Protein AF-A0A2V7J6X2-F1 (afdb_monomer_lite)

Radius of gyration: 11.52 Å; chains: 1; bounding box: 26×15×30 Å

Secondary structure (DSSP, 8-state):
------B-TTT-PBPTT--B-TTT--B--TT-SB-TTT--B----

Sequence (45 aa):
SNRDVRFCPHCGQPQEGDLKCPACGSPVDVGWAYCLACGKPTGFE

Foldseek 3Di:
DPPPCQADPVPRHGPFFPQAQPVPRHTDGQPDQADPVPRHGRPND

pLDDT: mean 75.89, std 14.25, range [45.28, 94.5]

Structure (mmCIF, N/CA/C/O backbone):
data_AF-A0A2V7J6X2-F1
#
_entry.id   AF-A0A2V7J6X2-F1
#
loop_
_atom_site.group_PDB
_atom_site.id
_atom_site.type_symbol
_atom_site.label_atom_id
_atom_site.label_alt_id
_atom_site.label_comp_id
_atom_site.label_asym_id
_atom_site.label_entity_id
_atom_site.label_seq_id
_atom_site.pdbx_PDB_ins_code
_atom_site.Cartn_x
_atom_site.Cartn_y
_atom_site.Cartn_z
_atom_site.occupancy
_atom_site.B_iso_or_equiv
_atom_site.auth_seq_id
_atom_site.auth_comp_id
_atom_site.auth_asym_id
_atom_site.auth_atom_id
_atom_site.pdbx_PDB_model_num
ATOM 1 N N . SER A 1 1 ? -18.854 1.471 20.879 1.00 45.28 1 SER A N 1
ATOM 2 C CA . SER A 1 1 ? -18.058 1.843 19.694 1.00 45.28 1 SER A CA 1
ATOM 3 C C . SER A 1 1 ? -16.777 1.040 19.665 1.00 45.28 1 SER A C 1
ATOM 5 O O . SER A 1 1 ? -15.811 1.432 20.302 1.00 45.28 1 SER A O 1
ATOM 7 N N . ASN A 1 2 ? -16.793 -0.109 18.992 1.00 46.00 2 ASN A N 1
ATOM 8 C CA . ASN A 1 2 ? -15.619 -0.960 18.834 1.00 46.00 2 ASN A CA 1
ATOM 9 C C . ASN A 1 2 ? -14.815 -0.413 17.646 1.00 46.00 2 ASN A C 1
ATOM 11 O O . ASN A 1 2 ? -15.138 -0.688 16.494 1.00 46.00 2 ASN A O 1
ATOM 15 N N . ARG A 1 3 ? -13.883 0.509 17.908 1.00 58.47 3 AR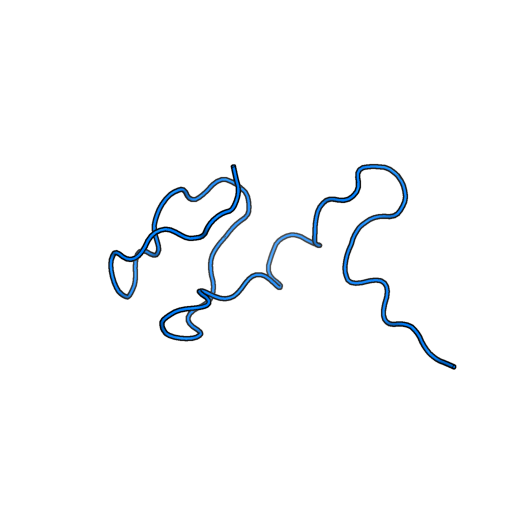G A N 1
ATOM 16 C CA . ARG A 1 3 ? -12.909 0.899 16.888 1.00 58.47 3 ARG A CA 1
ATOM 17 C C . ARG A 1 3 ? -11.870 -0.208 16.896 1.00 58.47 3 ARG A C 1
ATOM 19 O O . ARG A 1 3 ? -11.004 -0.195 17.760 1.00 58.47 3 ARG A O 1
ATOM 26 N N . ASP A 1 4 ? -12.004 -1.163 15.981 1.00 55.00 4 ASP A N 1
ATOM 27 C CA . ASP A 1 4 ? -10.935 -2.092 15.626 1.00 55.00 4 ASP A CA 1
ATOM 28 C C . ASP A 1 4 ? -9.708 -1.259 15.256 1.00 55.00 4 ASP A C 1
ATOM 30 O O . ASP A 1 4 ? -9.601 -0.692 14.165 1.00 55.00 4 ASP A O 1
ATOM 34 N N . VAL A 1 5 ? -8.814 -1.099 16.225 1.00 53.66 5 VAL A N 1
ATOM 35 C CA . VAL A 1 5 ? -7.537 -0.432 16.042 1.00 53.66 5 VAL A CA 1
ATOM 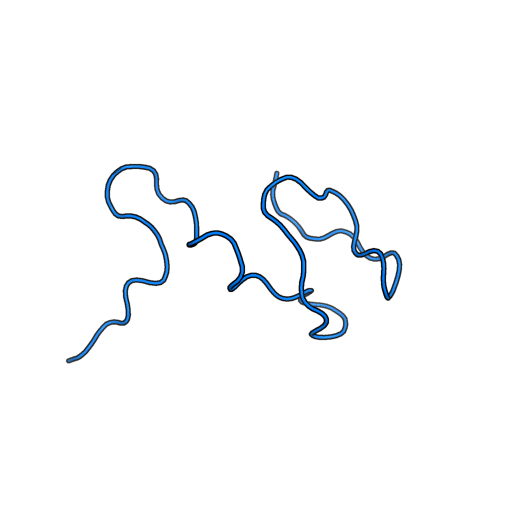36 C C . VAL A 1 5 ? -6.682 -1.399 15.223 1.00 53.66 5 VAL A C 1
ATOM 38 O O . VAL A 1 5 ? -5.947 -2.220 15.757 1.00 53.66 5 VAL A O 1
ATOM 41 N N . ARG A 1 6 ? -6.833 -1.335 13.893 1.00 61.97 6 ARG A N 1
ATOM 42 C CA . ARG A 1 6 ? -6.058 -2.131 12.919 1.00 61.97 6 ARG A CA 1
ATOM 43 C C . ARG A 1 6 ? -4.585 -1.725 12.845 1.00 61.97 6 ARG A C 1
ATOM 45 O O . ARG A 1 6 ? -3.824 -2.341 12.111 1.00 61.97 6 ARG A O 1
ATOM 52 N N . PHE A 1 7 ? -4.202 -0.693 13.591 1.00 65.06 7 PHE A N 1
ATOM 53 C CA . PHE A 1 7 ? -2.889 -0.065 13.575 1.00 65.06 7 PHE A CA 1
ATOM 54 C C . PHE A 1 7 ? -2.346 -0.001 14.996 1.00 65.06 7 PHE A C 1
ATOM 56 O O . PHE A 1 7 ? -3.029 0.484 15.889 1.00 65.06 7 PHE A O 1
ATOM 63 N N . CYS A 1 8 ? -1.127 -0.470 15.227 1.00 63.75 8 CYS A N 1
ATOM 64 C CA . CYS A 1 8 ? -0.506 -0.451 16.541 1.00 63.75 8 CYS A CA 1
ATOM 65 C C . CYS A 1 8 ? -0.419 1.000 17.064 1.00 63.75 8 CYS A C 1
ATOM 67 O O . CYS A 1 8 ? 0.221 1.833 16.423 1.00 63.75 8 CYS A O 1
ATOM 69 N N . PRO A 1 9 ? -1.012 1.344 18.224 1.00 66.69 9 PRO A N 1
ATOM 70 C CA . PRO A 1 9 ? -1.056 2.725 18.723 1.00 66.69 9 PRO A CA 1
ATOM 71 C C . PRO A 1 9 ? 0.315 3.267 19.156 1.00 66.69 9 PRO A C 1
ATOM 73 O O . PRO A 1 9 ? 0.439 4.451 19.452 1.00 66.69 9 PRO A O 1
ATOM 76 N N . HIS A 1 10 ? 1.337 2.409 19.200 1.00 64.94 10 HIS A N 1
ATOM 77 C CA . HIS A 1 10 ? 2.701 2.762 19.585 1.00 64.94 10 HIS A CA 1
ATOM 78 C C . HIS A 1 10 ? 3.583 3.189 18.399 1.00 64.94 10 HIS A C 1
ATOM 80 O O . HIS A 1 10 ? 4.503 3.979 18.588 1.00 64.94 10 HIS A O 1
ATOM 86 N N . CYS A 1 11 ? 3.318 2.681 17.189 1.00 71.62 11 CYS A N 1
ATOM 87 C CA . CYS A 1 11 ? 4.112 2.974 15.986 1.00 71.62 11 CYS A CA 1
ATOM 88 C C . CYS A 1 11 ? 3.278 3.397 14.764 1.00 71.62 11 CYS A C 1
ATOM 90 O O . CYS A 1 11 ? 3.839 3.867 13.781 1.00 71.62 11 CYS A O 1
ATOM 92 N N . GLY A 1 12 ? 1.952 3.245 14.800 1.00 69.81 12 GLY A N 1
ATOM 93 C CA . GLY A 1 12 ? 1.046 3.542 13.687 1.00 69.81 12 GLY A CA 1
ATOM 94 C C . GLY A 1 12 ? 1.014 2.477 12.585 1.00 69.81 12 GLY A C 1
ATOM 95 O O . GLY A 1 12 ? 0.205 2.593 11.667 1.00 69.81 12 GLY A O 1
ATOM 96 N N . GLN A 1 13 ? 1.844 1.430 12.665 1.00 67.50 13 GLN A N 1
ATOM 97 C CA . GLN A 1 13 ? 1.871 0.380 11.647 1.00 67.50 13 GLN A CA 1
ATOM 98 C C . GLN A 1 13 ? 0.700 -0.601 11.792 1.00 67.50 13 GLN A C 1
ATOM 100 O O . GLN A 1 13 ? 0.322 -0.951 12.91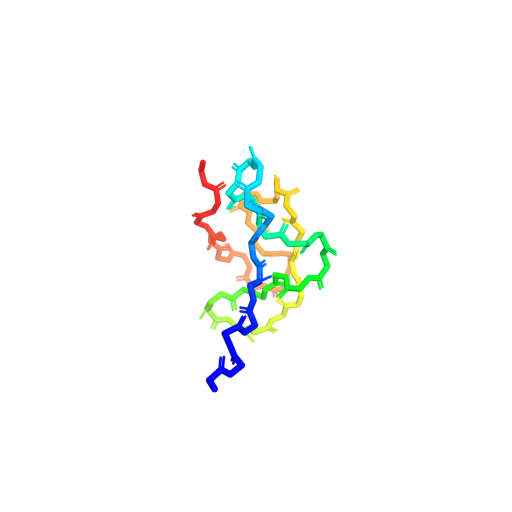4 1.00 67.50 13 GLN A O 1
ATOM 105 N N . PRO A 1 14 ? 0.118 -1.058 10.672 1.00 67.62 14 PRO A N 1
ATOM 106 C CA . PRO A 1 14 ? -0.886 -2.114 10.680 1.00 67.62 14 PRO A CA 1
ATOM 107 C C . PRO A 1 14 ? -0.292 -3.433 11.191 1.00 67.62 14 PRO A C 1
ATOM 109 O O . PRO A 1 14 ? 0.903 -3.669 11.024 1.00 67.62 14 PRO A O 1
ATOM 112 N N . GLN A 1 15 ? -1.114 -4.287 11.813 1.00 63.88 15 GLN A N 1
ATOM 113 C CA . GLN A 1 15 ? -0.672 -5.641 12.181 1.00 63.88 15 GLN A CA 1
ATOM 114 C C . GLN A 1 15 ? -0.208 -6.407 10.930 1.00 63.88 15 GLN A C 1
ATOM 116 O O . GLN A 1 15 ? -0.901 -6.423 9.907 1.00 63.88 15 GLN A O 1
ATOM 121 N N . GLU A 1 16 ? 0.971 -7.023 11.026 1.00 56.56 16 GLU A N 1
ATOM 122 C CA . GLU A 1 16 ? 1.557 -7.869 9.984 1.00 56.56 16 GLU A CA 1
ATOM 123 C C . GLU A 1 16 ? 0.568 -8.995 9.630 1.00 56.56 16 GLU A C 1
ATOM 125 O O . GLU A 1 16 ? 0.083 -9.712 10.506 1.00 56.56 16 GLU A O 1
ATOM 130 N N . GLY A 1 17 ? 0.211 -9.111 8.346 1.00 60.38 17 GLY A N 1
ATOM 131 C CA . GLY A 1 17 ? -0.717 -10.132 7.839 1.00 60.38 17 GLY A CA 1
ATOM 132 C C . GLY A 1 17 ? -2.16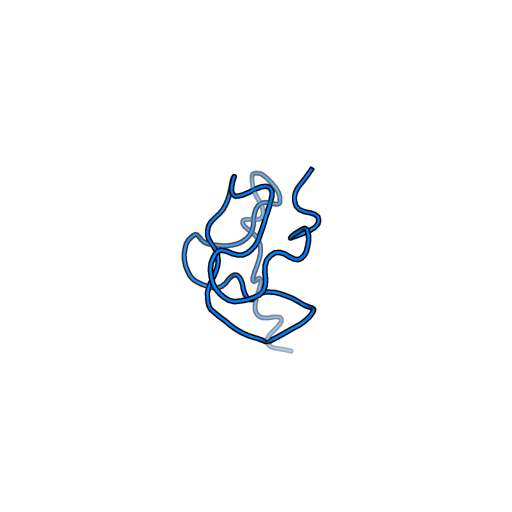2 -9.690 7.556 1.00 60.38 17 GLY A C 1
ATOM 133 O O . GLY A 1 17 ? -2.878 -10.423 6.873 1.00 60.38 17 GLY A O 1
ATOM 134 N N . ASP A 1 18 ? -2.599 -8.497 7.978 1.00 70.50 18 ASP A N 1
ATOM 135 C CA . ASP A 1 18 ? -3.943 -7.967 7.644 1.00 70.50 18 ASP A CA 1
ATOM 136 C C . ASP A 1 18 ? -3.960 -7.061 6.399 1.00 70.50 18 ASP A C 1
ATOM 138 O O . ASP A 1 18 ? -5.009 -6.589 5.943 1.00 70.50 18 ASP A O 1
ATOM 142 N N . LEU A 1 19 ? -2.787 -6.801 5.823 1.00 79.06 19 LEU A N 1
ATOM 143 C CA . LEU A 1 19 ? -2.658 -5.922 4.676 1.00 79.06 19 LEU A CA 1
ATOM 144 C C . LEU A 1 19 ? -3.137 -6.607 3.397 1.00 79.06 19 LEU A C 1
ATOM 146 O O . LEU A 1 19 ? -2.760 -7.728 3.054 1.00 79.06 19 LEU A O 1
ATOM 150 N N . LYS A 1 20 ? -3.976 -5.890 2.652 1.00 85.94 20 LYS A N 1
ATOM 151 C CA . LYS A 1 20 ? -4.491 -6.329 1.356 1.00 85.94 20 LYS A CA 1
ATOM 152 C C . LYS A 1 20 ? -4.153 -5.303 0.300 1.00 85.94 20 LYS A C 1
ATOM 154 O O . LYS A 1 20 ? -4.249 -4.101 0.535 1.00 85.94 20 LYS A O 1
ATOM 159 N N . CYS A 1 21 ? -3.793 -5.786 -0.882 1.00 88.56 21 CYS A N 1
ATOM 160 C CA . CYS A 1 21 ? -3.555 -4.929 -2.026 1.00 88.56 21 CYS A CA 1
ATOM 161 C C . CYS A 1 21 ? -4.828 -4.118 -2.326 1.00 88.56 21 CYS A C 1
ATOM 163 O O . CYS A 1 21 ? -5.870 -4.723 -2.590 1.00 88.56 21 CYS A O 1
ATOM 165 N N . PRO A 1 22 ? -4.769 -2.777 -2.364 1.00 84.25 22 PRO A N 1
ATOM 166 C CA . PRO A 1 22 ? -5.945 -1.957 -2.655 1.00 84.25 22 PRO A CA 1
ATOM 167 C C . PRO A 1 22 ? -6.449 -2.133 -4.096 1.00 84.25 22 PRO A C 1
ATOM 169 O O . PRO A 1 22 ? -7.596 -1.814 -4.387 1.00 84.25 22 PRO A O 1
ATOM 172 N N . ALA A 1 23 ? -5.613 -2.658 -4.999 1.00 90.00 23 ALA A N 1
ATOM 173 C CA . ALA A 1 23 ? -5.978 -2.871 -6.396 1.00 90.00 23 ALA A CA 1
ATOM 174 C C . ALA A 1 23 ? -6.689 -4.210 -6.655 1.00 90.00 23 ALA A C 1
ATOM 176 O O . ALA A 1 23 ? -7.549 -4.272 -7.528 1.00 90.00 23 ALA A O 1
ATOM 177 N N . CYS A 1 24 ? -6.322 -5.287 -5.949 1.00 93.31 24 CYS A N 1
ATOM 178 C CA . CYS A 1 24 ? -6.855 -6.632 -6.222 1.00 93.31 24 CYS A CA 1
ATOM 179 C C . CYS A 1 24 ? -7.336 -7.411 -4.988 1.00 93.31 24 CYS A C 1
ATOM 181 O O . CYS A 1 24 ? -7.900 -8.490 -5.138 1.00 93.31 24 CYS A O 1
ATOM 183 N N . GLY A 1 25 ? -7.097 -6.916 -3.772 1.00 88.75 25 GLY A N 1
ATOM 184 C CA . GLY A 1 25 ? -7.507 -7.560 -2.521 1.00 88.75 25 GLY A CA 1
ATOM 185 C C . GLY A 1 25 ? -6.657 -8.756 -2.078 1.00 88.75 25 GLY A C 1
ATOM 186 O O . GLY A 1 25 ? -6.956 -9.343 -1.039 1.00 88.75 25 GLY A O 1
ATOM 187 N N . SER A 1 26 ? -5.605 -9.116 -2.823 1.00 90.75 26 SER A N 1
ATOM 188 C CA . SER A 1 26 ? -4.669 -10.175 -2.414 1.00 90.75 26 SER A CA 1
ATOM 189 C C . SER A 1 26 ? -3.899 -9.783 -1.148 1.00 90.75 26 SER A C 1
ATOM 191 O O . SER A 1 26 ? -3.614 -8.594 -0.979 1.00 90.75 26 SER A O 1
ATOM 193 N N . PRO A 1 27 ? -3.543 -10.746 -0.281 1.00 87.94 27 PRO A N 1
ATOM 194 C CA . PRO A 1 27 ? -2.726 -10.472 0.895 1.00 87.94 27 PRO A CA 1
ATOM 195 C C . PRO A 1 27 ? -1.356 -9.931 0.474 1.00 87.94 27 PRO A C 1
ATOM 197 O O . PRO A 1 27 ? -0.767 -10.389 -0.509 1.00 87.94 27 PRO A O 1
ATOM 200 N N . VAL A 1 28 ? -0.876 -8.927 1.196 1.00 87.12 28 VAL A N 1
ATOM 201 C CA . VAL A 1 28 ? 0.445 -8.312 1.025 1.00 87.12 28 VAL A CA 1
ATOM 202 C C . VAL A 1 28 ? 1.068 -8.107 2.401 1.00 87.12 28 VAL A C 1
ATOM 204 O O . VAL A 1 28 ? 0.351 -8.099 3.398 1.00 87.12 28 VAL A O 1
ATOM 207 N N . ASP A 1 29 ? 2.387 -7.952 2.458 1.00 83.12 29 ASP A N 1
ATOM 208 C CA . ASP A 1 29 ? 3.111 -7.806 3.723 1.00 83.12 29 ASP A CA 1
ATOM 209 C C . ASP A 1 29 ? 3.650 -6.386 3.936 1.00 83.12 29 ASP A C 1
ATOM 211 O O . ASP A 1 29 ? 3.809 -5.608 2.985 1.00 83.12 29 ASP A O 1
ATOM 215 N N . VAL A 1 30 ? 3.940 -6.049 5.194 1.00 74.12 30 VAL A N 1
ATOM 216 C CA . VAL A 1 30 ? 4.558 -4.772 5.563 1.00 74.12 30 VAL A CA 1
ATOM 217 C C . VAL A 1 30 ? 5.975 -4.754 4.980 1.00 74.12 30 VAL A C 1
ATOM 219 O O . VAL A 1 30 ? 6.789 -5.632 5.244 1.00 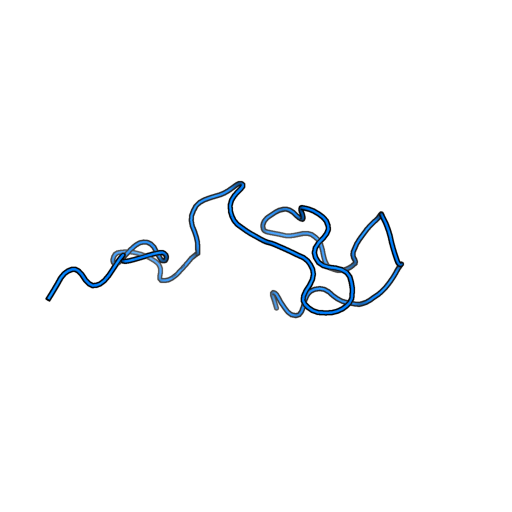74.12 30 VAL A O 1
ATOM 222 N N . GLY A 1 31 ? 6.270 -3.758 4.144 1.00 78.25 31 GLY A N 1
ATOM 223 C CA . GLY A 1 31 ? 7.562 -3.625 3.459 1.00 78.25 31 GLY A CA 1
ATOM 224 C C . GLY A 1 31 ? 7.580 -4.132 2.014 1.00 78.25 31 GLY A C 1
ATOM 225 O O . GLY A 1 31 ? 8.573 -3.948 1.311 1.00 78.25 31 GLY A O 1
ATOM 226 N N . TRP A 1 32 ? 6.490 -4.720 1.515 1.00 86.56 32 TRP A N 1
ATOM 227 C CA . TRP A 1 32 ? 6.371 -4.998 0.085 1.00 86.56 32 TRP A CA 1
ATOM 228 C C . TRP A 1 32 ? 6.051 -3.712 -0.666 1.00 86.56 32 TRP A C 1
ATOM 230 O O . TRP A 1 32 ? 4.973 -3.163 -0.478 1.00 86.56 32 TRP A O 1
ATOM 240 N N . ALA A 1 33 ? 6.930 -3.274 -1.571 1.00 87.88 33 ALA A N 1
ATOM 241 C CA . ALA A 1 33 ? 6.668 -2.115 -2.434 1.00 87.88 33 ALA A CA 1
ATOM 242 C C . ALA A 1 33 ? 5.587 -2.396 -3.501 1.00 87.88 33 ALA A C 1
ATOM 244 O O . ALA A 1 33 ? 4.848 -1.497 -3.905 1.00 87.88 33 ALA A O 1
ATOM 245 N N . TYR A 1 34 ? 5.464 -3.656 -3.940 1.00 91.06 34 TYR A N 1
ATOM 246 C CA . TYR A 1 34 ? 4.546 -4.085 -4.998 1.00 91.06 34 TYR A CA 1
ATOM 247 C C . TYR A 1 34 ? 3.833 -5.388 -4.629 1.00 91.06 34 TYR A C 1
ATOM 249 O O . TYR A 1 34 ? 4.394 -6.264 -3.972 1.00 91.06 34 TYR A O 1
ATOM 257 N N . CYS A 1 35 ? 2.590 -5.540 -5.081 1.00 92.31 35 CYS A N 1
ATOM 258 C CA . CYS A 1 35 ? 1.818 -6.761 -4.898 1.00 92.31 35 CYS A CA 1
ATOM 259 C C . CYS A 1 35 ? 2.315 -7.865 -5.840 1.00 92.31 35 CYS A C 1
ATOM 261 O O . CYS A 1 35 ? 2.273 -7.701 -7.057 1.00 92.31 35 CYS A O 1
ATOM 263 N N . LEU A 1 36 ? 2.688 -9.026 -5.296 1.00 90.94 36 LEU A N 1
ATOM 264 C CA . LEU A 1 36 ? 3.138 -10.172 -6.098 1.00 90.94 36 LEU A CA 1
ATOM 265 C C . LEU A 1 36 ? 2.022 -10.821 -6.936 1.00 90.94 36 LEU A C 1
ATOM 267 O O . LEU A 1 36 ? 2.315 -11.528 -7.894 1.00 90.94 36 LEU A O 1
ATOM 271 N N . ALA A 1 37 ? 0.750 -10.572 -6.607 1.00 93.00 37 ALA A N 1
ATOM 272 C CA . ALA A 1 37 ? -0.385 -11.128 -7.346 1.00 93.00 37 ALA A CA 1
ATOM 273 C C . ALA A 1 37 ? -0.775 -10.299 -8.583 1.00 93.00 37 ALA A C 1
ATOM 275 O O . ALA A 1 37 ? -1.207 -10.863 -9.584 1.00 93.00 37 ALA A O 1
ATOM 276 N N . CYS A 1 38 ? -0.661 -8.965 -8.527 1.00 94.50 38 CYS A N 1
ATOM 277 C CA . CYS A 1 38 ? -1.126 -8.077 -9.606 1.00 94.50 38 CYS A CA 1
ATOM 278 C C . CYS A 1 38 ? -0.092 -7.046 -10.093 1.00 94.50 38 CYS A C 1
ATOM 280 O O . CYS A 1 38 ? -0.366 -6.310 -11.040 1.00 94.50 38 CYS A O 1
ATOM 282 N N . GLY A 1 39 ? 1.069 -6.947 -9.441 1.00 92.38 39 GLY A N 1
ATOM 283 C CA . GLY A 1 39 ? 2.158 -6.030 -9.792 1.00 92.38 39 GLY A CA 1
ATOM 284 C C . GLY A 1 39 ? 1.912 -4.553 -9.465 1.00 92.38 39 GLY A C 1
ATOM 285 O O . GLY A 1 39 ? 2.746 -3.713 -9.790 1.00 92.38 39 GLY A O 1
ATOM 286 N N . LYS A 1 40 ? 0.778 -4.195 -8.847 1.00 92.69 40 LYS A N 1
ATOM 287 C CA . LYS A 1 40 ? 0.477 -2.806 -8.454 1.00 92.69 40 LYS A CA 1
ATOM 288 C C . LYS A 1 40 ? 1.242 -2.406 -7.184 1.00 92.69 40 LYS A C 1
ATOM 290 O O . LYS A 1 40 ? 1.442 -3.266 -6.322 1.00 92.69 40 LYS A O 1
ATOM 295 N N . PRO A 1 41 ? 1.626 -1.125 -7.040 1.00 89.81 41 PRO A N 1
ATOM 296 C CA . PRO A 1 41 ? 2.245 -0.63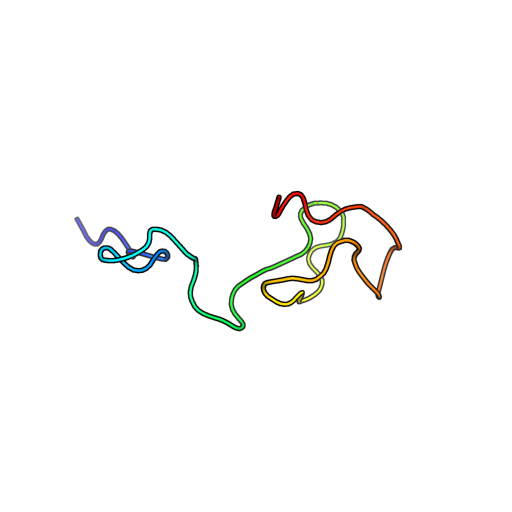2 -5.818 1.00 89.81 41 PRO A CA 1
ATOM 297 C C . PRO A 1 41 ? 1.275 -0.753 -4.641 1.00 89.81 41 PRO A C 1
ATOM 299 O O . PRO A 1 41 ? 0.062 -0.587 -4.794 1.00 89.81 41 PRO A O 1
ATOM 302 N N . THR A 1 42 ? 1.809 -1.080 -3.473 1.00 84.62 42 THR A N 1
ATOM 303 C CA . THR A 1 42 ? 1.027 -1.283 -2.244 1.00 84.62 42 THR A CA 1
ATOM 304 C C . THR A 1 42 ? 0.737 0.023 -1.504 1.00 84.62 42 THR A C 1
ATOM 306 O O . THR A 1 42 ? -0.261 0.091 -0.792 1.00 84.62 42 THR A O 1
ATOM 309 N N . GLY A 1 43 ? 1.555 1.063 -1.714 1.00 74.38 43 GLY A N 1
ATOM 310 C CA . GLY A 1 43 ? 1.397 2.377 -1.081 1.00 74.38 43 GLY A CA 1
ATOM 311 C C . GLY A 1 43 ? 1.858 2.437 0.379 1.00 74.38 43 GLY A C 1
ATOM 312 O O . GLY A 1 43 ? 1.505 3.382 1.078 1.00 74.38 43 GLY A O 1
ATOM 313 N N . PHE A 1 44 ? 2.609 1.434 0.845 1.00 68.25 44 PHE A N 1
ATOM 314 C CA . PHE A 1 44 ? 3.303 1.477 2.133 1.00 68.25 44 PHE A CA 1
ATOM 315 C C . PHE A 1 44 ? 4.699 2.078 1.905 1.00 68.25 44 PHE A C 1
ATOM 317 O O . PHE A 1 44 ? 5.650 1.339 1.652 1.00 68.25 44 PHE A O 1
ATOM 324 N N . GLU A 1 45 ? 4.790 3.408 1.884 1.00 56.91 45 GLU A N 1
ATOM 325 C CA . GLU A 1 45 ? 6.056 4.165 1.854 1.00 56.91 45 GLU A CA 1
ATOM 326 C C . GLU A 1 45 ? 6.500 4.564 3.266 1.00 56.91 45 GLU A C 1
ATOM 328 O O . GLU A 1 45 ? 5.616 4.906 4.089 1.00 56.91 45 GLU A O 1
#